Protein AF-X1CFA2-F1 (afdb_monomer_lite)

Foldseek 3Di:
DDDDDDDPDPDDDDDDDCPPPDAAKDKDKDWDADPVGDIDIDIDIDGHDPPPPPVDPPPPPDD

Organism: NCBI:txid412755

Secondary structure (DSSP, 8-state):
-------SSSPP-----GGGSPSEEEEEEEEEE-TT--EEEEEEEEEE---------------

Radius of gyration: 19.51 Å; chains: 1; bounding box: 25×46×54 Å

Structure (mmCIF, N/CA/C/O backbone):
data_AF-X1CFA2-F1
#
_entry.id   AF-X1CFA2-F1
#
loop_
_atom_site.group_PDB
_atom_site.id
_atom_site.type_symbol
_atom_site.label_atom_id
_atom_site.label_alt_id
_atom_site.label_comp_id
_atom_site.label_asym_id
_atom_site.label_entity_id
_atom_site.label_seq_id
_atom_site.pdbx_PDB_ins_code
_atom_site.Cartn_x
_atom_site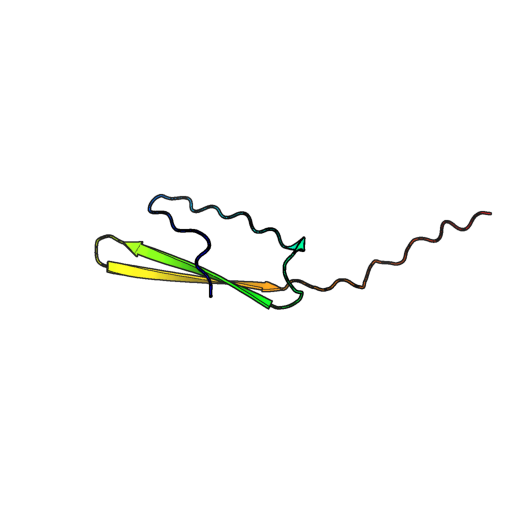.Cartn_y
_atom_site.Cartn_z
_atom_site.occupancy
_atom_site.B_iso_or_equiv
_atom_site.auth_seq_id
_atom_site.auth_comp_id
_atom_site.auth_asym_id
_atom_site.auth_atom_id
_atom_site.pdbx_PDB_model_num
ATOM 1 N N . GLY A 1 1 ? -11.110 -5.249 -1.068 1.00 68.12 1 GLY A N 1
ATOM 2 C CA . GLY A 1 1 ? -10.641 -3.859 -1.258 1.00 68.12 1 GLY A CA 1
ATOM 3 C C . GLY A 1 1 ? -11.325 -3.253 -2.470 1.00 68.12 1 GLY A C 1
ATOM 4 O O . GLY A 1 1 ? -11.938 -3.995 -3.222 1.00 68.12 1 GLY A O 1
ATOM 5 N N . GLN A 1 2 ? -11.257 -1.935 -2.655 1.00 80.50 2 GLN A N 1
ATOM 6 C CA . GLN A 1 2 ? -11.669 -1.285 -3.906 1.00 80.50 2 GLN A CA 1
ATOM 7 C C . GLN A 1 2 ? -10.452 -0.605 -4.532 1.00 80.50 2 GLN A C 1
ATOM 9 O O . GLN A 1 2 ? -9.734 0.094 -3.816 1.00 80.50 2 GLN A O 1
ATOM 14 N N . LEU A 1 3 ? -10.255 -0.764 -5.844 1.00 84.44 3 LEU A N 1
ATOM 15 C CA . LEU A 1 3 ? -9.251 -0.002 -6.584 1.00 84.44 3 LEU A CA 1
ATOM 16 C C . LEU A 1 3 ? -9.651 1.480 -6.577 1.00 84.44 3 LEU A C 1
ATOM 18 O O . LEU A 1 3 ? -10.776 1.826 -6.938 1.00 84.44 3 LEU A O 1
ATOM 22 N N . LYS A 1 4 ? -8.752 2.352 -6.114 1.00 87.38 4 LYS A N 1
ATOM 2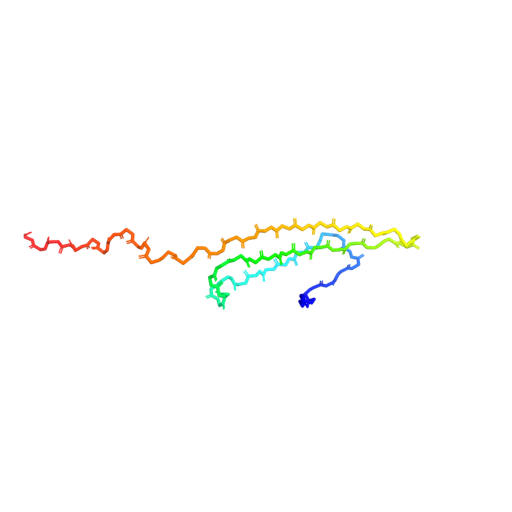3 C CA . LYS A 1 4 ? -8.987 3.806 -6.078 1.00 87.38 4 LYS A CA 1
ATOM 24 C C . LYS A 1 4 ? -8.233 4.563 -7.159 1.00 87.38 4 LYS A C 1
ATOM 26 O O . LYS A 1 4 ? -8.713 5.602 -7.598 1.00 87.38 4 LYS A O 1
ATOM 31 N N . VAL A 1 5 ? -7.073 4.059 -7.561 1.00 86.88 5 VAL A N 1
ATOM 32 C CA . VAL A 1 5 ? -6.219 4.665 -8.576 1.00 86.88 5 VAL A CA 1
ATOM 33 C C . VAL A 1 5 ? -5.328 3.583 -9.181 1.00 86.88 5 VAL A C 1
ATOM 35 O O . VAL A 1 5 ? -4.906 2.669 -8.476 1.00 86.88 5 VAL A O 1
ATOM 38 N N . SER 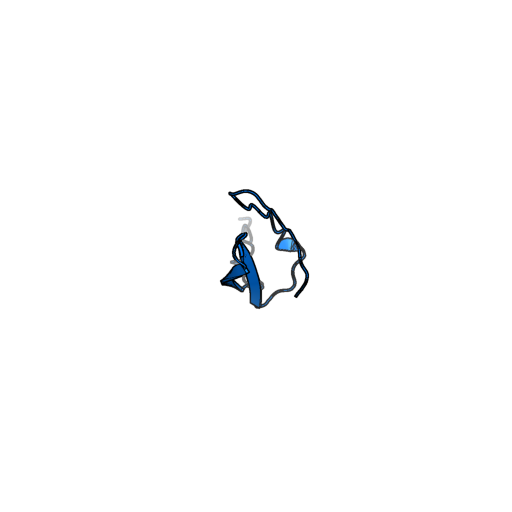A 1 6 ? -5.046 3.702 -10.471 1.00 88.31 6 SER A N 1
ATOM 39 C CA . SER A 1 6 ? -4.015 2.946 -11.178 1.00 88.31 6 SER A CA 1
ATOM 40 C C . SER A 1 6 ? -3.245 3.924 -12.059 1.00 88.31 6 SER A C 1
ATOM 42 O O . SER A 1 6 ? -3.841 4.830 -12.642 1.00 88.31 6 SER A O 1
ATOM 44 N N . THR A 1 7 ? -1.931 3.764 -12.145 1.00 84.38 7 THR A N 1
ATOM 45 C CA . THR A 1 7 ? -1.071 4.563 -13.024 1.00 84.38 7 THR A CA 1
ATOM 46 C C . THR A 1 7 ? -0.037 3.654 -13.664 1.00 84.38 7 THR A C 1
ATOM 48 O O . THR A 1 7 ? 0.378 2.672 -13.056 1.00 84.38 7 THR A O 1
ATOM 51 N N . ASN A 1 8 ? 0.408 4.012 -14.864 1.00 85.44 8 ASN A N 1
ATOM 52 C CA . ASN A 1 8 ? 1.534 3.367 -15.542 1.00 85.44 8 ASN A CA 1
ATOM 53 C C . ASN A 1 8 ? 2.788 4.257 -15.532 1.00 85.44 8 ASN A C 1
ATOM 55 O O . ASN A 1 8 ? 3.772 3.952 -16.197 1.00 85.44 8 ASN A O 1
ATOM 59 N N . VAL A 1 9 ? 2.743 5.375 -14.797 1.00 80.94 9 VAL A N 1
ATOM 60 C CA . VAL A 1 9 ? 3.837 6.345 -14.677 1.00 80.94 9 VAL A CA 1
ATOM 61 C C . VAL A 1 9 ? 4.077 6.716 -13.216 1.00 80.94 9 VAL A C 1
ATOM 63 O O . VAL A 1 9 ? 3.132 6.870 -12.437 1.00 80.94 9 VAL A O 1
ATOM 66 N N . SER A 1 10 ? 5.347 6.864 -12.843 1.00 80.62 10 SER A N 1
ATOM 67 C CA . SER A 1 10 ? 5.762 7.335 -11.522 1.00 80.62 10 SER A CA 1
ATOM 68 C C . SER A 1 10 ? 5.900 8.868 -11.502 1.00 80.62 10 SER A C 1
ATOM 70 O O . SER A 1 10 ? 6.315 9.452 -12.505 1.00 80.62 10 SER A O 1
ATOM 72 N N . PRO A 1 11 ? 5.585 9.543 -10.377 1.00 85.12 11 PRO A N 1
ATOM 73 C CA . PRO A 1 11 ? 5.081 9.008 -9.104 1.00 85.12 11 PRO A CA 1
ATOM 74 C C . PRO A 1 11 ? 3.546 8.817 -9.056 1.00 85.12 11 PRO A C 1
ATOM 76 O O . PRO A 1 11 ? 2.785 9.646 -9.551 1.00 85.12 11 PRO A O 1
ATOM 79 N N . LEU A 1 12 ? 3.078 7.763 -8.370 1.00 85.50 12 LEU A N 1
ATOM 80 C CA . LEU A 1 12 ? 1.655 7.559 -8.058 1.00 85.50 12 LEU A CA 1
ATOM 81 C C . LEU A 1 12 ? 1.256 8.405 -6.837 1.00 85.50 12 LEU A C 1
ATOM 83 O O . LEU A 1 12 ? 1.743 8.163 -5.735 1.00 85.50 12 LEU A O 1
ATOM 87 N N . THR A 1 13 ? 0.336 9.357 -7.012 1.00 87.62 13 THR A N 1
ATOM 88 C CA . THR A 1 13 ? -0.199 10.181 -5.911 1.00 87.62 13 THR A CA 1
ATOM 89 C C . THR A 1 13 ? -1.694 9.932 -5.728 1.00 87.62 13 THR A C 1
ATOM 91 O O . THR A 1 13 ? -2.452 9.967 -6.695 1.00 87.62 13 THR A O 1
ATOM 94 N N . TYR A 1 14 ? -2.139 9.726 -4.485 1.00 86.81 14 TYR A N 1
ATOM 95 C CA . TYR A 1 14 ? -3.556 9.588 -4.143 1.00 86.81 14 TYR A CA 1
ATOM 96 C C . TYR A 1 14 ? -3.922 10.418 -2.911 1.00 86.81 14 TYR A C 1
ATOM 98 O O . TYR A 1 14 ? -3.339 10.253 -1.841 1.00 86.81 14 TYR A O 1
ATOM 106 N N . SER A 1 15 ? -4.934 11.277 -3.052 1.00 89.50 15 SER A N 1
ATOM 107 C CA . SER A 1 15 ? -5.467 12.097 -1.960 1.00 89.50 15 SER A CA 1
ATOM 108 C C . SER A 1 15 ? -6.715 11.451 -1.362 1.00 89.50 15 SER A C 1
ATOM 110 O O . SER A 1 15 ? -7.777 11.424 -1.985 1.00 89.50 15 SER A O 1
ATOM 112 N N . TRP A 1 16 ? -6.612 10.961 -0.126 1.00 87.62 16 TRP A N 1
ATOM 113 C CA . TRP A 1 16 ? -7.726 10.344 0.597 1.00 87.62 16 TRP A CA 1
ATOM 114 C C . TRP A 1 16 ? -8.364 11.308 1.609 1.00 87.62 16 TRP A C 1
ATOM 116 O O . TRP A 1 16 ? -7.706 11.805 2.521 1.00 87.62 16 TRP A O 1
ATOM 126 N N . ASN A 1 17 ? -9.676 11.542 1.496 1.00 86.56 17 ASN A N 1
ATOM 127 C CA . ASN A 1 17 ? -10.426 12.322 2.484 1.00 86.56 17 ASN A CA 1
ATOM 128 C C . ASN A 1 17 ? -10.872 11.448 3.672 1.00 86.56 17 ASN A C 1
ATOM 130 O O . ASN A 1 17 ? -11.911 10.783 3.623 1.00 86.56 17 ASN A O 1
ATOM 134 N N . THR A 1 18 ? -10.123 11.511 4.773 1.00 83.38 18 THR A N 1
ATOM 135 C CA . THR A 1 18 ? -10.370 10.722 5.991 1.00 83.38 18 THR A CA 1
ATOM 136 C C . THR A 1 18 ? -11.600 11.164 6.791 1.00 83.38 18 THR A C 1
ATOM 138 O O . THR A 1 18 ? -12.071 10.410 7.641 1.00 83.38 18 THR A O 1
ATOM 141 N N . ARG A 1 19 ? -12.189 12.345 6.526 1.00 81.12 19 ARG A N 1
ATOM 142 C CA . ARG A 1 19 ? -13.344 12.861 7.296 1.00 81.12 19 ARG A CA 1
ATOM 143 C C . ARG A 1 19 ? -14.592 11.997 7.144 1.00 81.12 19 ARG A C 1
ATOM 145 O O . ARG A 1 19 ? -15.351 11.863 8.097 1.00 81.12 19 ARG A O 1
ATOM 152 N N . LYS A 1 20 ? -14.791 11.415 5.957 1.00 79.81 20 LYS A N 1
ATOM 153 C CA . LYS A 1 20 ? -15.920 10.519 5.651 1.00 79.81 20 LYS A CA 1
ATOM 154 C C . LYS A 1 20 ? -15.615 9.048 5.941 1.00 79.81 20 LYS A C 1
ATOM 156 O O . LYS A 1 20 ? -16.512 8.219 5.851 1.00 79.81 20 LYS A O 1
ATOM 161 N N . ALA A 1 21 ? -14.364 8.712 6.254 1.00 83.88 21 ALA A N 1
ATOM 162 C CA . ALA A 1 21 ? -13.992 7.346 6.581 1.00 83.88 21 ALA A CA 1
ATOM 163 C C . ALA A 1 21 ? -14.527 6.972 7.970 1.00 83.88 21 ALA A C 1
ATOM 165 O O . ALA A 1 21 ? -14.476 7.789 8.895 1.00 83.88 21 ALA A O 1
ATOM 166 N N . ALA A 1 22 ? -15.012 5.740 8.128 1.00 83.56 22 ALA A N 1
ATOM 167 C CA . ALA A 1 22 ? -15.347 5.196 9.442 1.00 83.56 22 ALA A CA 1
ATOM 168 C C . ALA A 1 22 ? -14.104 5.192 10.347 1.00 83.56 22 ALA A C 1
ATOM 170 O O . ALA A 1 22 ? -12.975 5.113 9.862 1.00 83.56 22 ALA A O 1
ATOM 171 N N . SER A 1 23 ? -14.286 5.315 11.658 1.00 84.75 23 SER A N 1
ATOM 172 C CA . SER A 1 23 ? -13.173 5.122 12.591 1.00 84.75 23 SER A CA 1
ATOM 173 C C . SER A 1 23 ? -12.764 3.651 12.637 1.00 84.75 23 SER A C 1
ATOM 175 O O . SER A 1 23 ? -13.602 2.772 12.443 1.00 84.75 23 SER A O 1
ATOM 177 N N . GLY A 1 24 ? -11.475 3.397 12.854 1.00 87.06 24 GLY A N 1
ATOM 178 C CA . GLY A 1 24 ? -10.893 2.058 12.804 1.00 87.06 24 GLY A CA 1
ATOM 179 C C . GLY A 1 24 ? -9.688 1.955 11.872 1.00 87.06 24 GLY A C 1
ATOM 180 O O . GLY A 1 24 ? -9.106 2.958 11.452 1.00 87.06 24 GLY A O 1
ATOM 181 N N . ILE A 1 25 ? -9.299 0.715 11.586 1.00 88.31 25 ILE A N 1
ATOM 182 C CA . ILE A 1 25 ? -8.131 0.384 10.771 1.00 88.31 25 ILE A CA 1
ATOM 183 C C . ILE A 1 25 ? -8.511 0.397 9.288 1.00 88.31 25 ILE A C 1
ATOM 185 O O .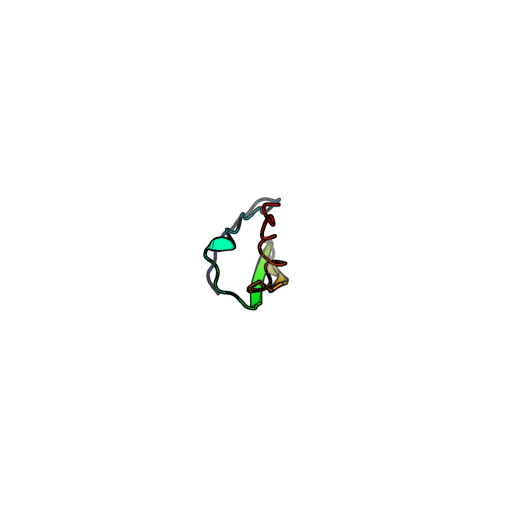 ILE A 1 25 ? -9.431 -0.301 8.867 1.00 88.31 25 ILE A O 1
ATOM 189 N N . HIS A 1 26 ? -7.759 1.155 8.493 1.00 89.12 26 HIS A N 1
ATOM 190 C CA . HIS A 1 26 ? -7.837 1.185 7.035 1.00 89.12 26 HIS A CA 1
ATOM 191 C C . HIS A 1 26 ? -6.518 0.688 6.459 1.00 89.12 26 HIS A C 1
ATOM 193 O O . HIS A 1 26 ? -5.465 1.249 6.752 1.00 89.12 26 HIS A O 1
ATOM 199 N N . VAL A 1 27 ? -6.565 -0.356 5.637 1.00 90.88 27 VAL A N 1
ATOM 200 C CA . VAL A 1 27 ? -5.382 -0.885 4.948 1.00 90.88 27 VAL A CA 1
ATOM 201 C C . VAL A 1 27 ? -5.351 -0.323 3.533 1.00 90.88 27 VAL A C 1
ATOM 203 O O . VAL A 1 27 ? -6.324 -0.456 2.788 1.00 90.88 27 VAL A O 1
ATOM 206 N N . ILE A 1 28 ? -4.242 0.319 3.172 1.00 90.75 28 ILE A N 1
ATOM 207 C CA . ILE A 1 28 ? -3.981 0.811 1.821 1.00 90.75 28 ILE A CA 1
ATOM 208 C C . ILE A 1 28 ? -2.914 -0.091 1.214 1.00 90.75 28 ILE A C 1
ATOM 210 O O . ILE A 1 28 ? -1.814 -0.190 1.754 1.00 90.75 28 ILE A O 1
ATOM 214 N N . SER A 1 29 ? -3.248 -0.724 0.094 1.00 89.94 29 SER A N 1
ATOM 215 C CA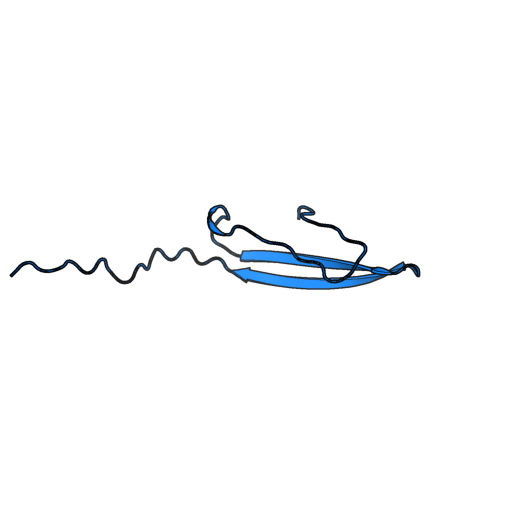 . SER A 1 29 ? -2.341 -1.583 -0.664 1.00 89.94 29 SER A CA 1
ATOM 216 C C . SER A 1 29 ? -2.010 -0.926 -1.999 1.00 89.94 29 SER A C 1
ATOM 218 O O . SER A 1 29 ? -2.908 -0.435 -2.685 1.00 89.94 29 SER A O 1
ATOM 220 N N . ALA A 1 30 ? -0.730 -0.920 -2.350 1.00 89.12 30 ALA A N 1
ATOM 221 C CA . ALA A 1 30 ? -0.217 -0.530 -3.652 1.00 89.12 30 ALA A CA 1
ATOM 222 C C . ALA A 1 30 ? 0.416 -1.755 -4.313 1.00 89.12 30 ALA A C 1
ATOM 224 O O . ALA A 1 30 ? 1.181 -2.473 -3.672 1.00 89.12 30 ALA A O 1
ATOM 225 N N . GLU A 1 31 ? 0.096 -1.972 -5.582 1.00 90.19 31 GLU A N 1
ATOM 226 C CA . GLU A 1 31 ? 0.634 -3.050 -6.406 1.00 90.19 31 GLU A CA 1
ATOM 227 C C . GLU A 1 31 ? 1.200 -2.431 -7.684 1.00 90.19 31 GLU A C 1
ATOM 229 O O . GLU A 1 31 ? 0.569 -1.556 -8.283 1.00 90.19 31 GLU A O 1
ATOM 234 N N . ALA A 1 32 ? 2.412 -2.833 -8.050 1.00 87.19 32 ALA A N 1
ATOM 235 C CA . ALA A 1 32 ? 3.093 -2.414 -9.263 1.00 87.19 32 ALA A CA 1
ATOM 236 C C . ALA A 1 32 ? 3.502 -3.654 -10.056 1.00 87.19 32 ALA A C 1
ATOM 238 O O . ALA A 1 32 ? 4.114 -4.561 -9.497 1.00 87.19 32 ALA A O 1
ATOM 239 N N . GLU A 1 33 ? 3.182 -3.659 -11.344 1.00 89.38 33 GLU A N 1
ATOM 240 C CA . GLU A 1 33 ? 3.549 -4.701 -12.302 1.00 89.38 33 GLU A CA 1
ATOM 241 C C . GLU A 1 33 ? 4.487 -4.096 -13.356 1.00 89.38 33 GLU A C 1
ATOM 243 O O . GLU A 1 33 ? 4.259 -2.970 -13.814 1.00 89.38 33 GLU A O 1
ATOM 248 N N . ASP A 1 34 ? 5.555 -4.807 -13.721 1.00 84.56 34 ASP A N 1
ATOM 249 C CA . ASP A 1 34 ? 6.437 -4.421 -14.825 1.00 84.56 34 ASP A CA 1
ATOM 250 C C . ASP A 1 34 ? 6.102 -5.161 -16.133 1.00 84.56 34 ASP A C 1
ATOM 252 O O . ASP A 1 34 ? 5.335 -6.119 -16.166 1.00 84.56 34 ASP A O 1
ATOM 256 N N . GLY A 1 35 ? 6.694 -4.720 -17.247 1.00 82.56 35 GLY A N 1
ATOM 257 C CA . GLY A 1 35 ? 6.457 -5.335 -18.560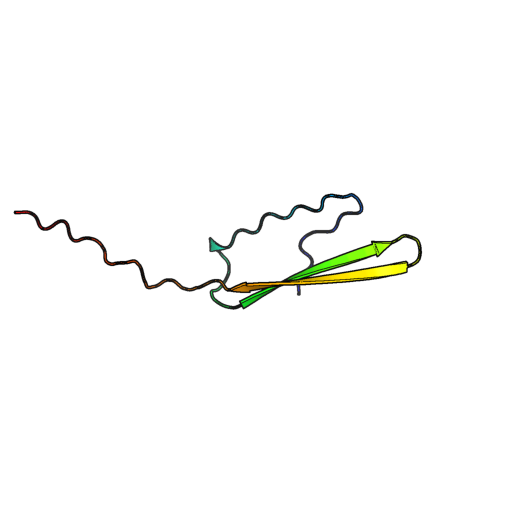 1.00 82.56 35 GLY A CA 1
ATOM 258 C C . GLY A 1 35 ? 6.985 -6.770 -18.707 1.00 82.56 35 GLY A C 1
ATOM 259 O O . GLY A 1 35 ? 6.708 -7.407 -19.720 1.00 82.56 35 GLY A O 1
ATOM 260 N N . ALA A 1 36 ? 7.746 -7.274 -17.730 1.00 89.19 36 ALA A N 1
ATOM 261 C CA . ALA A 1 36 ? 8.197 -8.660 -17.660 1.00 89.19 36 ALA A CA 1
ATOM 262 C C . ALA A 1 36 ? 7.271 -9.534 -16.787 1.00 89.19 36 ALA A C 1
ATOM 264 O O . ALA A 1 36 ? 7.512 -10.736 -16.672 1.00 89.19 36 ALA A O 1
ATOM 265 N N . GLY A 1 37 ? 6.213 -8.955 -16.205 1.00 87.94 37 GLY A N 1
ATOM 266 C CA . GLY A 1 37 ? 5.257 -9.636 -15.332 1.00 87.94 37 GLY A CA 1
ATOM 267 C C . GLY A 1 37 ? 5.712 -9.751 -13.875 1.00 87.94 37 GLY A C 1
ATOM 268 O O . GLY A 1 37 ? 5.120 -10.517 -13.114 1.00 87.94 37 GLY A O 1
ATOM 269 N N . ASN A 1 38 ? 6.758 -9.029 -13.456 1.00 90.06 38 ASN A N 1
ATOM 270 C CA . ASN A 1 38 ? 7.120 -8.977 -12.042 1.00 90.06 38 ASN A CA 1
ATOM 271 C C . ASN A 1 38 ? 6.134 -8.078 -11.301 1.00 90.06 38 ASN A C 1
ATOM 273 O O . ASN A 1 38 ? 5.929 -6.925 -11.680 1.00 90.06 38 ASN A O 1
ATOM 277 N N . VAL A 1 39 ? 5.583 -8.592 -10.203 1.00 92.06 39 VAL A N 1
ATOM 278 C CA . VAL A 1 39 ? 4.642 -7.866 -9.348 1.00 92.06 39 VAL A CA 1
ATOM 279 C C . VAL A 1 39 ? 5.295 -7.568 -8.004 1.00 92.06 39 VAL A C 1
ATOM 281 O O . VAL A 1 39 ? 5.857 -8.451 -7.356 1.00 92.06 39 VAL A O 1
ATOM 284 N N . SER A 1 40 ? 5.196 -6.317 -7.563 1.00 89.50 40 SER A N 1
ATOM 285 C CA . SER A 1 40 ? 5.603 -5.875 -6.232 1.00 89.50 40 SER A CA 1
ATOM 286 C C . SER A 1 40 ? 4.424 -5.234 -5.517 1.00 89.50 40 SER A C 1
ATOM 288 O O . SER A 1 40 ? 3.754 -4.355 -6.058 1.00 89.50 40 SER A O 1
ATOM 290 N N . SER A 1 41 ? 4.178 -5.663 -4.282 1.00 90.94 41 SER A N 1
ATOM 291 C CA . SER A 1 41 ? 3.086 -5.164 -3.452 1.00 90.94 41 SER A CA 1
ATOM 292 C C . SER A 1 41 ? 3.615 -4.553 -2.161 1.00 90.94 41 SER A C 1
ATOM 294 O O . SER A 1 41 ? 4.465 -5.142 -1.493 1.00 90.94 41 SER A O 1
ATOM 296 N N . SER A 1 42 ? 3.062 -3.412 -1.762 1.00 90.25 42 SER A N 1
ATOM 297 C CA . SER A 1 42 ? 3.325 -2.777 -0.473 1.00 90.25 42 SER A CA 1
ATOM 298 C C . SER A 1 42 ? 2.012 -2.397 0.197 1.00 90.25 42 SER A C 1
ATOM 300 O O . SER A 1 42 ? 1.078 -1.932 -0.457 1.00 90.25 42 SER A O 1
ATOM 302 N N . SER A 1 43 ? 1.923 -2.598 1.508 1.00 91.44 43 SER A N 1
ATOM 303 C CA . SER A 1 43 ? 0.728 -2.282 2.284 1.00 91.44 43 SER A CA 1
ATOM 304 C C . SER A 1 43 ? 1.071 -1.412 3.477 1.00 91.44 43 SER A C 1
ATOM 306 O O . SER A 1 43 ? 2.012 -1.707 4.214 1.00 91.44 43 SER A O 1
ATOM 308 N N . ILE A 1 44 ? 0.257 -0.388 3.709 1.00 91.56 44 ILE A N 1
ATOM 309 C CA . ILE A 1 44 ? 0.326 0.444 4.904 1.00 91.56 44 ILE A CA 1
ATOM 310 C C . ILE A 1 44 ? -0.988 0.369 5.671 1.00 91.56 44 ILE A C 1
ATOM 312 O O . ILE A 1 44 ? -2.078 0.331 5.093 1.00 91.56 44 ILE A O 1
ATOM 316 N N . GLN A 1 45 ? -0.875 0.369 6.994 1.00 89.75 45 GLN A N 1
ATOM 317 C CA . GLN A 1 45 ? -2.015 0.400 7.891 1.00 89.75 45 GLN A CA 1
ATOM 318 C C . GLN A 1 45 ? -2.204 1.820 8.423 1.00 89.75 45 GLN A C 1
ATOM 320 O O . GLN A 1 45 ? -1.306 2.386 9.042 1.00 89.75 45 GLN A O 1
ATOM 325 N N . VAL A 1 46 ? -3.386 2.388 8.204 1.00 87.88 46 VAL A N 1
ATOM 326 C CA . VAL A 1 46 ? -3.773 3.700 8.719 1.00 87.88 46 VAL A CA 1
ATOM 327 C C . VAL A 1 46 ? -4.875 3.523 9.752 1.00 87.88 46 VAL A C 1
ATOM 329 O O . VAL A 1 46 ? -5.985 3.104 9.433 1.00 87.88 46 VAL A O 1
ATOM 332 N N . THR A 1 47 ? -4.587 3.876 10.999 1.00 88.44 47 THR A N 1
ATOM 333 C CA . THR A 1 47 ? -5.589 3.866 12.069 1.00 88.44 47 THR A CA 1
ATOM 334 C C . THR A 1 47 ? -6.241 5.238 12.163 1.00 88.44 47 THR A C 1
ATOM 336 O O . THR A 1 47 ? -5.582 6.227 12.485 1.00 88.44 47 THR A O 1
ATOM 339 N N . LYS A 1 48 ? -7.548 5.311 11.898 1.00 84.31 48 LYS A N 1
ATOM 340 C CA . LYS A 1 48 ? -8.346 6.505 12.176 1.00 84.31 48 LYS A CA 1
ATOM 341 C C . LYS A 1 48 ? -8.913 6.404 13.585 1.00 84.31 48 LYS A C 1
ATOM 343 O O . LYS A 1 48 ? -9.913 5.717 13.804 1.00 84.31 48 LYS A O 1
ATOM 348 N N . ASP A 1 49 ? -8.289 7.122 14.509 1.00 79.88 49 ASP A N 1
ATOM 349 C CA . ASP A 1 49 ? -8.820 7.280 15.856 1.00 79.88 49 ASP A CA 1
ATOM 350 C C . ASP A 1 49 ? -10.139 8.071 15.816 1.00 79.88 49 ASP A C 1
ATOM 352 O O . ASP A 1 49 ? -10.272 9.086 15.121 1.00 79.88 49 ASP A O 1
ATOM 356 N N . SER A 1 50 ? -11.157 7.586 16.524 1.00 63.59 50 SER A N 1
ATOM 357 C CA . SER A 1 50 ? -12.305 8.409 16.894 1.00 63.59 50 SER A CA 1
ATOM 358 C C . SER A 1 50 ? -11.910 9.216 18.120 1.00 63.59 50 SER A C 1
ATOM 360 O O . SER A 1 50 ? -12.220 8.810 19.240 1.00 63.59 50 SER A O 1
ATOM 362 N N . SER A 1 51 ? -11.261 10.364 17.932 1.00 55.94 51 SER A N 1
ATOM 363 C CA . SER A 1 51 ? -11.048 11.271 19.051 1.00 55.94 51 SER A CA 1
ATOM 364 C C . SER A 1 51 ? -12.388 11.900 19.450 1.00 55.94 51 SER A C 1
ATOM 366 O O . SER A 1 51 ? -12.730 13.024 19.098 1.00 55.94 51 SER A O 1
ATOM 368 N N . SER A 1 52 ? -13.164 11.176 20.257 1.00 50.91 52 SER A N 1
ATOM 369 C CA . SER A 1 52 ? -14.064 11.809 21.219 1.00 50.91 52 SER A CA 1
ATOM 370 C C . SER A 1 52 ? -13.285 12.419 22.389 1.00 50.91 52 SER A C 1
ATOM 372 O O . SER A 1 52 ? -13.892 13.015 23.271 1.00 50.91 52 SER A O 1
ATOM 374 N N . ASN A 1 53 ? -11.948 12.350 22.387 1.00 46.75 53 ASN A N 1
ATOM 375 C CA . ASN A 1 53 ? -11.117 13.167 23.258 1.00 46.75 53 ASN A CA 1
ATOM 376 C C . ASN A 1 53 ? -10.752 14.488 22.568 1.00 46.75 53 ASN A C 1
ATOM 378 O O . ASN A 1 53 ? -9.611 14.730 22.176 1.00 46.75 53 ASN A O 1
ATOM 382 N N . GLN A 1 54 ? -11.750 15.359 22.422 1.00 44.25 54 GLN A N 1
ATOM 383 C CA . GLN A 1 54 ? -11.467 16.785 22.422 1.00 44.25 54 GLN A CA 1
ATOM 384 C C . GLN A 1 54 ? -10.910 17.095 23.826 1.00 44.25 54 GLN A C 1
ATOM 386 O O . GLN A 1 54 ? -11.665 16.918 24.789 1.00 44.25 54 GLN A O 1
ATOM 391 N N . PRO A 1 55 ? -9.653 17.555 24.004 1.00 42.16 55 PRO A N 1
ATOM 392 C CA . PRO A 1 55 ? -9.280 18.181 25.266 1.00 42.16 55 PRO A CA 1
ATOM 393 C C . PRO A 1 55 ? -10.319 19.275 25.508 1.00 42.16 55 PRO A C 1
ATOM 395 O O . PRO A 1 55 ? -10.694 19.993 24.573 1.00 42.16 55 PRO A O 1
ATOM 398 N N . GLY A 1 56 ? -10.906 19.262 26.707 1.00 46.56 56 GLY A N 1
ATOM 399 C CA . GLY A 1 56 ? -12.206 19.860 26.980 1.00 46.56 56 GLY A CA 1
ATOM 400 C C . GLY A 1 56 ? -12.398 21.219 26.317 1.00 46.56 56 GLY A C 1
ATOM 401 O O . GLY A 1 56 ? -11.476 22.030 26.252 1.00 46.56 56 GLY A O 1
ATOM 402 N N . LYS A 1 57 ? -13.622 21.485 25.840 1.00 42.75 57 LYS A N 1
ATOM 403 C CA . LYS A 1 57 ? -14.078 22.859 25.604 1.00 42.75 57 LYS A CA 1
ATOM 404 C C . LYS A 1 57 ? -13.609 23.675 26.804 1.00 42.75 57 LYS A C 1
ATOM 406 O O . LYS A 1 57 ? -14.151 23.499 27.895 1.00 42.75 57 LYS A O 1
ATOM 411 N N . GLY A 1 58 ? -12.593 24.515 26.612 1.00 42.12 58 GLY A N 1
ATOM 412 C CA . GLY A 1 58 ? -12.211 25.515 27.586 1.00 42.12 58 GLY A CA 1
ATOM 413 C C . GLY A 1 58 ? -13.445 26.371 27.784 1.00 42.12 58 GLY A C 1
ATOM 414 O O . GLY A 1 58 ? -13.738 27.249 26.974 1.00 42.12 58 GLY A O 1
ATOM 415 N N . LYS A 1 59 ? -14.228 26.057 28.819 1.00 46.25 59 LYS A N 1
ATOM 416 C CA . LYS A 1 59 ? -15.229 26.961 29.354 1.00 46.25 59 LYS A CA 1
ATOM 417 C C . LYS A 1 59 ? -14.422 28.195 29.736 1.00 46.25 59 LYS A C 1
ATOM 419 O O . LYS A 1 59 ? -13.757 28.187 30.767 1.00 46.25 59 LYS A O 1
ATOM 424 N N . LYS A 1 60 ? -14.424 29.225 28.882 1.00 45.22 60 LYS A N 1
ATOM 425 C CA . LYS A 1 60 ? -14.044 30.576 29.289 1.00 45.22 60 LYS A CA 1
ATOM 426 C C . LYS A 1 60 ? -14.965 30.913 30.454 1.00 45.22 60 LYS A C 1
ATOM 428 O O . LYS A 1 60 ? -16.138 31.226 30.259 1.00 45.22 60 LYS A O 1
ATOM 433 N N . LYS A 1 61 ? -14.447 30.733 31.666 1.00 43.25 61 LYS A N 1
ATOM 434 C CA . LYS A 1 61 ? -15.047 31.216 32.897 1.00 43.25 61 LYS A CA 1
ATOM 435 C C . LYS A 1 61 ? -15.105 32.733 32.735 1.00 43.25 61 LYS A C 1
ATOM 437 O O . LYS A 1 61 ? -14.064 33.377 32.699 1.00 43.25 61 LYS A O 1
ATOM 442 N N . LYS A 1 62 ? -16.307 33.272 32.516 1.00 42.94 62 LYS A N 1
ATOM 443 C CA . LYS A 1 62 ? -16.563 34.693 32.739 1.00 42.94 62 LYS A CA 1
ATOM 444 C C . LYS A 1 62 ? -16.365 34.920 34.233 1.00 42.94 62 LYS A C 1
ATOM 446 O O . LYS A 1 62 ? -17.082 34.304 35.016 1.00 42.94 62 LYS A O 1
ATOM 451 N N . ASN A 1 63 ? -15.387 35.739 34.580 1.00 38.12 63 ASN A N 1
ATOM 452 C CA . ASN A 1 63 ? -15.327 36.499 35.818 1.00 38.12 63 ASN A CA 1
ATOM 453 C C . ASN A 1 63 ? -14.708 37.848 35.477 1.00 38.12 63 ASN A C 1
ATOM 455 O O . ASN A 1 63 ? -13.777 37.843 34.640 1.00 38.12 63 ASN A O 1
#

InterPro domains:
  IPR013783 Immunoglobulin-like fold [G3DSA:2.60.40.10] (1-55)

pLDDT: mean 77.54, std 17.28, range [38.12, 92.06]

Sequence (63 aa):
GQLKVSTNVSPLTYSWNTRKAASGIHVISAEAEDGAGNVSSSSIQVTKDSSSNQPGKGKKKKN